Protein AF-A0A383EED8-F1 (afdb_monomer)

Nearest PDB structures (foldseek):
  9gbv-assembly1_D  TM=5.408E-01  e=9.035E-01  Escherichia coli
  6rkw-assembly1_B  TM=4.348E-01  e=6.609E-01  Escherichia coli K-12
  6rku-assembly1_B  TM=4.725E-01  e=1.315E+00  Escherichia coli K-12
  9ggq-assembly1_D  TM=4.861E-01  e=2.169E+00  Escherichia coli

Mean predicted aligned error: 4.4 Å

Secondary structure (DSSP, 8-state):
---------TT--HHHHHHHHHSTTHHHHHS-TT-EEEEEEEES-SSTT-EEEEEEEETTEEEEEEE-

Radius of gyration: 14.2 Å; Cα contacts (8 Å, |Δi|>4): 71; chains: 1; bounding box: 32×31×34 Å

pLDDT: mean 91.57, std 4.95, range [70.31, 96.5]

Sequence (68 aa):
MRLLYRTELPDHDPISVFDWHERSGALERLTPPWAKLEVLDRSGGIRDGGRITLRVRGAPTSFTWKLR

Foldseek 3Di:
DDDDDDDDDPPDDPVNVVVCQQDPCNCVVPDDPPWDKDWPDWDHGPDPPTWTWIWTDDPPDIDIDIDD

Solvent-accessible surface area (backbone atoms only — not comparable to full-atom values): 4478 Å² total; per-residue (Å²): 138,85,89,83,86,88,82,87,66,82,100,57,57,73,64,63,58,52,54,52,62,55,39,88,63,32,66,66,72,70,48,56,93,88,63,50,72,42,83,76,46,78,43,85,53,88,54,93,86,13,33,39,31,37,38,41,52,54,89,98,49,72,46,80,45,80,48,108

Organism: NCBI:txid408172

InterPro domains:
  IPR023393 START-like domain superfamily [G3DSA:3.30.530.20] (4-68)

Structure (mmCIF, N/CA/C/O backbone):
data_AF-A0A383EED8-F1
#
_entry.id   AF-A0A383EED8-F1
#
loop_
_atom_site.group_PDB
_atom_site.id
_atom_site.type_symbol
_atom_site.label_atom_id
_atom_site.label_alt_id
_atom_site.label_comp_id
_atom_site.label_asym_id
_atom_site.label_entity_id
_atom_site.label_seq_id
_atom_site.pdbx_PDB_ins_code
_atom_site.Cartn_x
_atom_site.Cartn_y
_atom_site.Cartn_z
_atom_site.occupancy
_atom_site.B_iso_or_equiv
_atom_site.auth_seq_id
_atom_site.auth_comp_id
_atom_site.auth_asym_id
_atom_site.auth_atom_id
_atom_site.pdbx_PDB_model_num
ATOM 1 N N . MET A 1 1 ? 1.179 20.287 2.401 1.00 70.31 1 MET A N 1
ATOM 2 C CA . MET A 1 1 ? 2.549 19.728 2.419 1.00 70.31 1 MET A CA 1
ATOM 3 C C . MET A 1 1 ? 2.556 18.460 1.577 1.00 70.31 1 MET A C 1
ATOM 5 O O . MET A 1 1 ? 1.738 17.591 1.844 1.00 70.31 1 MET A O 1
ATOM 9 N N . ARG A 1 2 ? 3.387 18.379 0.530 1.00 89.06 2 ARG A N 1
ATOM 10 C CA . ARG A 1 2 ? 3.517 17.188 -0.326 1.00 89.06 2 ARG A CA 1
ATOM 11 C C . ARG A 1 2 ? 4.811 16.482 0.055 1.00 89.06 2 ARG A C 1
ATOM 13 O O . ARG A 1 2 ? 5.877 17.059 -0.120 1.00 89.06 2 ARG A O 1
ATOM 20 N N . LEU A 1 3 ? 4.714 15.272 0.592 1.00 90.00 3 LEU A N 1
ATOM 21 C CA . LEU A 1 3 ? 5.883 14.432 0.830 1.00 90.00 3 LEU A CA 1
ATOM 22 C C . LEU A 1 3 ? 6.212 13.711 -0.480 1.00 90.00 3 LEU A C 1
ATOM 24 O O . LEU A 1 3 ? 5.373 12.986 -1.010 1.00 90.00 3 LEU A O 1
ATOM 28 N N . LEU A 1 4 ? 7.404 13.960 -1.023 1.00 94.00 4 LEU A N 1
ATOM 29 C CA . LEU A 1 4 ? 7.937 13.250 -2.181 1.00 94.00 4 LEU A CA 1
ATOM 30 C C . LEU A 1 4 ? 9.208 12.531 -1.738 1.00 94.00 4 LEU A C 1
ATOM 32 O O . LEU A 1 4 ? 10.163 13.173 -1.309 1.00 94.00 4 LEU A O 1
ATOM 36 N N . TYR A 1 5 ? 9.204 11.209 -1.847 1.00 92.94 5 TYR A N 1
ATOM 37 C CA . TYR A 1 5 ? 10.366 10.370 -1.592 1.00 92.94 5 TYR A CA 1
ATOM 38 C C . TYR A 1 5 ? 10.658 9.553 -2.849 1.00 92.94 5 TYR A C 1
ATOM 40 O O . TYR A 1 5 ? 9.731 9.055 -3.489 1.00 92.94 5 TYR A O 1
ATOM 48 N N . ARG A 1 6 ? 11.935 9.458 -3.224 1.00 94.69 6 ARG A N 1
ATOM 49 C CA . ARG A 1 6 ? 12.399 8.700 -4.387 1.00 94.69 6 ARG A CA 1
ATOM 50 C C . ARG A 1 6 ? 13.620 7.890 -3.986 1.00 94.69 6 ARG A C 1
ATOM 52 O O . ARG A 1 6 ? 14.545 8.429 -3.384 1.00 94.69 6 ARG A O 1
ATOM 59 N N . THR A 1 7 ? 13.619 6.629 -4.385 1.00 94.94 7 THR A N 1
ATOM 60 C CA . THR A 1 7 ? 14.738 5.706 -4.210 1.00 94.94 7 THR A CA 1
ATOM 61 C C . THR A 1 7 ? 14.971 4.996 -5.529 1.00 94.94 7 THR A C 1
ATOM 63 O O . THR A 1 7 ? 14.015 4.693 -6.245 1.00 94.94 7 THR A O 1
ATOM 66 N N . GLU A 1 8 ? 16.234 4.754 -5.856 1.00 95.12 8 GLU A N 1
ATOM 67 C CA . GLU A 1 8 ? 16.617 3.923 -6.991 1.00 95.12 8 GLU A CA 1
ATOM 68 C C . GLU A 1 8 ? 16.860 2.495 -6.504 1.00 95.12 8 GLU A C 1
ATOM 70 O O . GLU A 1 8 ? 17.489 2.281 -5.468 1.00 95.12 8 GLU A O 1
ATOM 75 N N . LEU A 1 9 ? 16.318 1.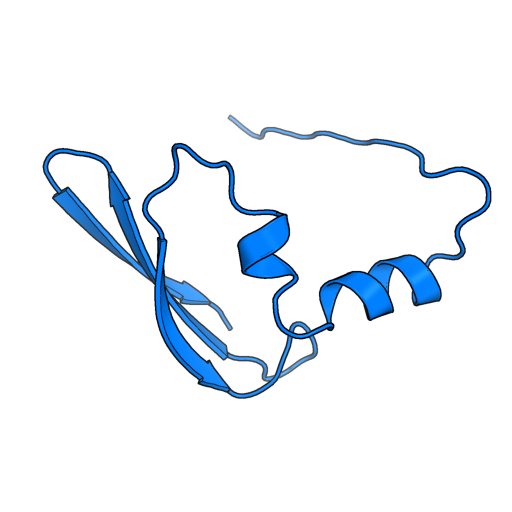528 -7.239 1.00 95.06 9 LEU A N 1
ATOM 76 C CA . LEU A 1 9 ? 16.501 0.104 -6.994 1.00 95.06 9 LEU A CA 1
ATOM 77 C C . LEU A 1 9 ? 17.401 -0.432 -8.117 1.00 95.06 9 LEU A C 1
ATOM 79 O O . LEU A 1 9 ? 16.881 -0.717 -9.198 1.00 95.06 9 LEU A O 1
ATOM 83 N N . PRO A 1 10 ? 18.734 -0.486 -7.921 1.00 95.12 10 PRO A N 1
ATOM 84 C CA . PRO A 1 10 ? 19.640 -1.008 -8.939 1.00 95.12 10 PRO A CA 1
ATOM 85 C C . PRO A 1 10 ? 19.325 -2.480 -9.223 1.00 95.12 10 PRO A C 1
ATOM 87 O O . PRO A 1 10 ? 18.802 -3.183 -8.362 1.00 95.12 10 PRO A O 1
ATOM 90 N N . ASP A 1 11 ? 19.621 -2.928 -10.444 1.00 95.44 11 ASP A N 1
ATOM 91 C CA . AS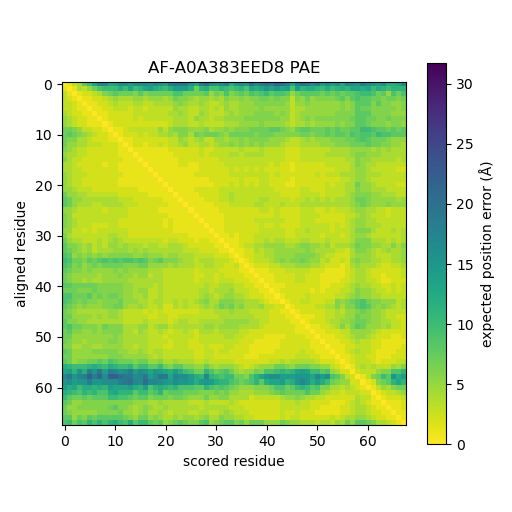P A 1 11 ? 19.475 -4.327 -10.882 1.00 95.44 11 ASP A CA 1
ATOM 92 C C . ASP A 1 11 ? 18.039 -4.894 -10.857 1.00 95.44 11 ASP A C 1
ATOM 94 O O . ASP A 1 11 ? 17.833 -6.102 -10.984 1.00 95.44 11 ASP A O 1
ATOM 98 N N . HIS A 1 12 ? 17.026 -4.029 -10.745 1.00 94.94 12 HIS A N 1
ATOM 99 C CA . HIS A 1 12 ? 15.617 -4.412 -10.780 1.00 94.94 12 HIS A CA 1
ATOM 100 C C . HIS A 1 12 ? 14.888 -3.726 -11.934 1.00 94.94 12 HIS A C 1
ATOM 102 O O . HIS A 1 12 ? 14.834 -2.498 -12.017 1.00 94.94 12 HIS A O 1
ATOM 108 N N . ASP A 1 13 ? 14.288 -4.518 -12.825 1.00 96.06 13 ASP A N 1
ATOM 109 C CA . ASP A 1 13 ? 13.454 -3.969 -13.886 1.00 96.06 13 ASP A CA 1
ATOM 110 C C . ASP A 1 13 ? 12.103 -3.461 -13.327 1.00 96.06 13 ASP A C 1
ATOM 112 O O . ASP A 1 13 ? 11.595 -3.993 -12.330 1.00 96.06 13 ASP A O 1
ATOM 116 N N . PRO A 1 14 ? 11.486 -2.438 -13.951 1.00 95.69 14 PRO A N 1
ATOM 117 C CA . PRO A 1 14 ? 10.233 -1.864 -13.461 1.00 95.69 14 PRO A CA 1
ATOM 118 C C . PRO A 1 14 ? 9.077 -2.866 -13.345 1.00 95.69 14 PRO A C 1
ATOM 120 O O . PRO A 1 14 ? 8.236 -2.713 -12.458 1.00 95.69 14 PRO A O 1
ATOM 123 N N . ILE A 1 15 ? 9.027 -3.877 -14.218 1.00 96.31 15 ILE A N 1
ATOM 124 C CA . ILE A 1 15 ? 7.957 -4.880 -14.224 1.00 96.31 15 ILE A CA 1
ATOM 125 C C . ILE A 1 15 ? 8.122 -5.791 -13.009 1.00 96.31 15 ILE A C 1
ATOM 127 O O . ILE A 1 15 ? 7.169 -5.958 -12.258 1.00 96.31 15 ILE A O 1
ATOM 131 N N . SER A 1 16 ? 9.333 -6.268 -12.721 1.00 96.50 16 SER A N 1
ATOM 132 C CA . SER A 1 16 ? 9.627 -7.057 -11.519 1.00 96.50 16 SER A CA 1
ATOM 133 C C . SER A 1 16 ? 9.289 -6.314 -10.228 1.00 96.50 16 SER A C 1
ATOM 135 O O . SER A 1 16 ? 8.768 -6.914 -9.282 1.00 96.50 16 SER A O 1
ATOM 137 N N . VAL A 1 17 ? 9.560 -5.003 -10.168 1.00 96.25 17 VAL A N 1
ATOM 138 C CA . VAL A 1 17 ? 9.183 -4.177 -9.010 1.00 96.25 17 VAL A CA 1
ATOM 139 C C . VAL A 1 17 ? 7.663 -4.105 -8.883 1.00 96.25 17 VAL A C 1
ATOM 141 O O . VAL A 1 17 ? 7.137 -4.301 -7.786 1.00 96.25 17 VAL A O 1
ATOM 144 N N . PHE A 1 18 ? 6.945 -3.855 -9.979 1.00 95.62 18 PHE A N 1
ATOM 145 C CA . PHE A 1 18 ? 5.483 -3.818 -9.973 1.00 95.62 18 PHE A CA 1
ATOM 146 C C . PHE A 1 18 ? 4.879 -5.172 -9.572 1.00 95.62 18 PHE A C 1
ATOM 148 O O . PHE A 1 18 ? 4.055 -5.234 -8.660 1.00 95.62 18 PHE A O 1
ATOM 155 N N . ASP A 1 19 ? 5.360 -6.265 -10.160 1.00 95.75 19 ASP A N 1
ATOM 156 C CA . ASP A 1 19 ? 4.906 -7.628 -9.886 1.00 95.75 19 ASP A CA 1
ATOM 157 C C . ASP A 1 19 ? 5.126 -8.017 -8.421 1.00 95.75 19 ASP A C 1
ATOM 159 O O . ASP A 1 19 ? 4.306 -8.725 -7.834 1.00 95.75 19 ASP A O 1
ATOM 163 N N . TRP A 1 20 ? 6.200 -7.537 -7.781 1.00 96.25 20 TRP A N 1
ATOM 164 C CA . TRP A 1 20 ? 6.396 -7.734 -6.344 1.00 96.25 20 TRP A CA 1
ATOM 165 C C . TRP A 1 20 ? 5.279 -7.089 -5.514 1.00 96.25 20 TRP A C 1
ATOM 167 O O . TRP A 1 20 ? 4.814 -7.700 -4.547 1.00 96.25 20 TRP A O 1
ATOM 177 N N . HIS A 1 21 ? 4.812 -5.899 -5.906 1.00 95.12 21 HIS A N 1
ATOM 178 C CA . HIS A 1 21 ? 3.721 -5.193 -5.227 1.00 95.12 21 HIS A CA 1
ATOM 179 C C . HIS A 1 21 ? 2.352 -5.847 -5.461 1.00 95.12 21 HIS A C 1
ATOM 181 O O . HIS A 1 21 ? 1.460 -5.698 -4.628 1.00 95.12 21 HIS A O 1
ATOM 187 N N . GLU A 1 22 ? 2.180 -6.612 -6.541 1.00 94.88 22 GLU A N 1
ATOM 188 C CA . GLU A 1 22 ? 0.960 -7.394 -6.777 1.00 94.88 22 GLU A CA 1
ATOM 189 C C . GLU A 1 22 ? 0.865 -8.662 -5.921 1.00 94.88 22 GLU A C 1
ATOM 191 O O . GLU A 1 22 ? -0.218 -9.235 -5.763 1.00 94.88 22 GLU A O 1
ATOM 196 N N . ARG A 1 23 ? 1.983 -9.127 -5.350 1.00 94.06 23 ARG A N 1
ATOM 197 C CA . ARG A 1 23 ? 2.004 -10.365 -4.563 1.00 94.06 23 ARG A CA 1
ATOM 198 C C . ARG A 1 23 ? 1.099 -10.248 -3.343 1.00 94.06 23 ARG A C 1
ATOM 200 O O . ARG A 1 23 ? 1.121 -9.264 -2.602 1.00 94.06 23 ARG A O 1
ATOM 207 N N . SER A 1 24 ? 0.396 -11.338 -3.040 1.00 90.38 24 SER A N 1
ATOM 208 C CA . SER A 1 24 ? -0.300 -11.463 -1.757 1.00 90.38 24 SER A CA 1
ATOM 209 C C . SER A 1 24 ? 0.684 -11.252 -0.598 1.00 90.38 24 SER A C 1
ATOM 211 O O . SER A 1 24 ? 1.822 -11.738 -0.630 1.00 90.38 24 SER A O 1
ATOM 213 N N . GLY A 1 25 ? 0.270 -10.476 0.404 1.00 89.50 25 GLY A N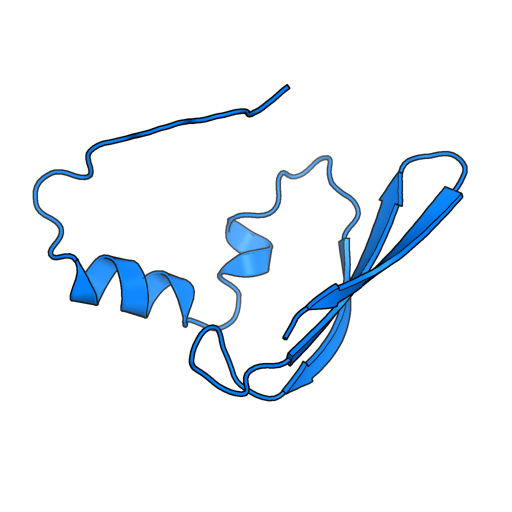 1
ATOM 214 C CA . GLY A 1 25 ? 1.126 -10.104 1.529 1.00 89.50 25 GLY A CA 1
ATOM 215 C C . GLY A 1 25 ? 2.012 -8.872 1.296 1.00 89.50 25 GLY A C 1
ATOM 216 O O . GLY A 1 25 ? 2.754 -8.501 2.201 1.00 89.50 25 GLY A O 1
ATOM 217 N N . ALA A 1 26 ? 2.040 -8.267 0.096 1.00 94.31 26 ALA A N 1
ATOM 218 C CA . ALA A 1 26 ? 2.924 -7.127 -0.178 1.00 94.31 26 ALA A CA 1
ATOM 219 C C . ALA A 1 26 ? 2.585 -5.909 0.692 1.00 94.31 26 ALA A C 1
ATOM 221 O O . ALA A 1 26 ? 3.486 -5.312 1.279 1.00 94.31 26 ALA A O 1
ATOM 222 N N . LEU A 1 27 ? 1.296 -5.594 0.843 1.00 91.88 27 LEU A N 1
ATOM 223 C CA . LEU A 1 27 ? 0.839 -4.508 1.709 1.00 91.88 27 LEU A CA 1
ATOM 224 C C . LEU A 1 27 ? 1.257 -4.742 3.165 1.00 91.88 27 LEU A C 1
ATOM 226 O O . LEU A 1 27 ? 1.760 -3.834 3.816 1.00 91.88 27 LEU A O 1
ATOM 230 N N . GLU A 1 28 ? 1.092 -5.962 3.663 1.00 90.69 28 GLU A N 1
ATOM 231 C CA . GLU A 1 28 ? 1.440 -6.367 5.021 1.00 90.69 28 GLU A CA 1
ATOM 232 C C . GLU A 1 28 ? 2.950 -6.269 5.260 1.00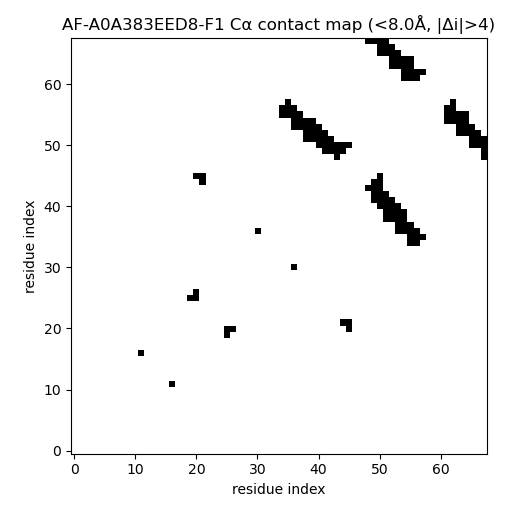 90.69 28 GLU A C 1
ATOM 234 O O . GLU A 1 28 ? 3.372 -5.773 6.300 1.00 90.69 28 GLU A O 1
ATOM 239 N N . ARG A 1 29 ? 3.769 -6.662 4.273 1.00 94.62 29 ARG A N 1
ATOM 240 C CA . ARG A 1 29 ? 5.234 -6.513 4.316 1.00 94.62 29 ARG A CA 1
ATOM 241 C C . ARG A 1 29 ? 5.689 -5.053 4.303 1.00 94.62 29 ARG A C 1
ATOM 243 O O . ARG A 1 29 ? 6.688 -4.732 4.936 1.00 94.62 29 ARG A O 1
ATOM 250 N N . LEU A 1 30 ? 4.991 -4.189 3.565 1.00 93.88 30 LEU A N 1
ATOM 251 C CA . LEU A 1 30 ? 5.302 -2.758 3.468 1.00 93.88 30 LEU A CA 1
ATOM 252 C C . LEU A 1 30 ? 4.714 -1.934 4.620 1.00 93.88 30 LEU A C 1
ATOM 254 O O . LEU A 1 30 ? 5.092 -0.777 4.803 1.00 93.88 30 LEU A O 1
ATOM 258 N N . THR A 1 31 ? 3.780 -2.500 5.384 1.00 92.00 31 THR A N 1
ATOM 259 C CA . THR A 1 31 ? 3.154 -1.814 6.512 1.00 92.00 31 THR A CA 1
ATOM 260 C C . THR A 1 31 ? 4.144 -1.762 7.675 1.00 92.00 31 THR A C 1
ATOM 262 O O . THR A 1 31 ? 4.588 -2.811 8.145 1.00 92.00 31 THR A O 1
ATOM 265 N N . PRO A 1 32 ? 4.496 -0.566 8.180 1.00 91.62 32 PRO A N 1
ATOM 266 C CA . PRO A 1 32 ? 5.402 -0.466 9.312 1.00 91.62 32 PRO A CA 1
ATOM 267 C C . PRO A 1 32 ? 4.844 -1.179 10.552 1.00 91.62 32 PRO A C 1
ATOM 269 O O . PRO A 1 32 ? 3.637 -1.114 10.793 1.00 91.62 32 PRO A O 1
ATOM 272 N N . PRO A 1 33 ? 5.691 -1.778 11.407 1.00 88.19 33 PRO A N 1
ATOM 273 C CA . PRO A 1 33 ? 5.234 -2.602 12.531 1.00 88.19 33 PRO A CA 1
ATOM 274 C C . PRO A 1 33 ? 4.422 -1.833 13.587 1.00 88.19 33 PRO A C 1
ATOM 276 O O . PRO A 1 33 ? 3.666 -2.429 14.349 1.00 88.19 33 PRO A O 1
ATOM 279 N N . TRP A 1 34 ? 4.554 -0.504 13.645 1.00 88.56 34 TRP A N 1
ATOM 280 C CA . TRP A 1 34 ? 3.765 0.353 14.537 1.00 88.56 34 TRP A CA 1
ATOM 281 C C . TRP A 1 34 ? 2.386 0.729 13.971 1.00 88.56 34 TRP A C 1
ATOM 283 O O . TRP A 1 34 ? 1.537 1.233 14.709 1.00 88.56 34 TRP A O 1
ATOM 293 N N . ALA A 1 35 ? 2.147 0.521 12.674 1.00 88.19 35 ALA A N 1
ATOM 294 C CA . ALA A 1 35 ? 0.888 0.863 12.030 1.00 88.19 35 ALA A CA 1
ATOM 295 C C . ALA A 1 35 ? -0.142 -0.256 12.240 1.00 88.19 35 ALA A C 1
ATOM 297 O O . ALA A 1 35 ? 0.025 -1.388 11.793 1.00 88.19 35 ALA A O 1
ATOM 298 N N . LYS A 1 36 ? -1.251 0.070 12.908 1.00 88.12 36 LYS A N 1
ATOM 299 C CA . LYS A 1 36 ? -2.373 -0.856 13.104 1.00 88.12 36 LYS A CA 1
ATOM 300 C C . LYS A 1 36 ? -3.326 -0.774 11.911 1.00 88.12 36 LY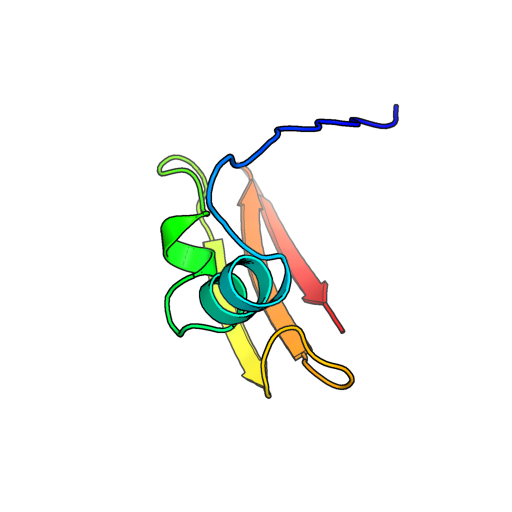S A C 1
ATOM 302 O O . LYS A 1 36 ? -4.200 0.098 11.874 1.00 88.12 36 LYS A O 1
ATOM 307 N N . LEU A 1 37 ? -3.138 -1.681 10.957 1.00 90.56 37 LEU A N 1
ATOM 308 C CA . LEU A 1 37 ? -3.934 -1.814 9.739 1.00 90.56 37 LEU A CA 1
ATOM 309 C C . LEU A 1 37 ? -4.780 -3.094 9.783 1.00 90.56 37 LEU A C 1
ATOM 311 O O . LEU A 1 37 ? -4.281 -4.156 10.138 1.00 90.56 37 LEU A O 1
ATOM 315 N N . GLU A 1 38 ? -6.048 -3.005 9.398 1.00 91.38 38 GLU A N 1
ATOM 316 C CA . GLU A 1 38 ? -6.947 -4.154 9.251 1.00 91.38 38 GLU A CA 1
ATOM 317 C C . GLU A 1 38 ? -7.584 -4.108 7.854 1.00 91.38 38 GLU A C 1
ATOM 319 O O . GLU A 1 38 ? -8.186 -3.100 7.481 1.00 91.38 38 GLU A O 1
ATOM 324 N N . VAL A 1 39 ? -7.436 -5.176 7.065 1.00 91.94 39 VAL A N 1
ATOM 325 C CA . VAL A 1 39 ? -8.066 -5.287 5.740 1.00 91.94 39 VAL A CA 1
ATOM 326 C C . VAL A 1 39 ? -9.505 -5.758 5.934 1.00 91.94 39 VAL A C 1
ATOM 328 O O . VAL A 1 39 ? -9.730 -6.865 6.410 1.00 91.94 39 VAL A O 1
ATOM 331 N N . LEU A 1 40 ? -10.477 -4.910 5.592 1.00 93.75 40 LEU A N 1
ATOM 332 C CA . LEU A 1 40 ? -11.904 -5.214 5.750 1.00 93.75 40 LEU A CA 1
ATOM 333 C C . LEU A 1 40 ? -12.491 -5.922 4.532 1.00 93.75 40 LEU A C 1
ATOM 335 O O . LEU A 1 40 ? -13.369 -6.763 4.675 1.00 93.75 40 LEU A O 1
ATOM 339 N N . ASP A 1 41 ? -12.038 -5.534 3.343 1.00 93.06 41 ASP A N 1
ATOM 340 C CA . ASP A 1 41 ? -12.477 -6.092 2.068 1.00 93.06 41 ASP A CA 1
ATOM 341 C C . ASP A 1 41 ? -11.385 -5.878 1.017 1.00 93.06 41 ASP A C 1
ATOM 343 O O . ASP A 1 41 ? -10.708 -4.843 1.028 1.00 93.06 41 ASP A O 1
ATOM 347 N N . ARG A 1 42 ? -11.2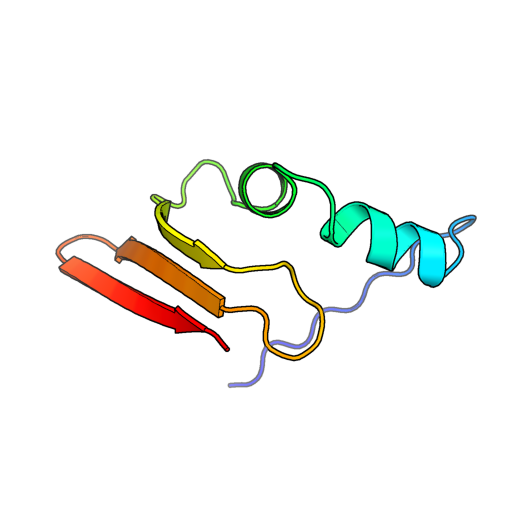18 -6.840 0.107 1.00 91.81 42 ARG A N 1
ATOM 348 C CA . ARG A 1 42 ? -10.263 -6.762 -1.004 1.00 91.81 42 ARG A CA 1
ATOM 349 C C . ARG A 1 42 ? -10.823 -7.466 -2.232 1.00 91.81 42 ARG A C 1
ATOM 351 O O . ARG A 1 42 ? -11.153 -8.645 -2.184 1.00 91.81 42 ARG A O 1
ATOM 358 N N . SER A 1 43 ? -10.817 -6.763 -3.358 1.00 92.12 43 SER A N 1
ATOM 359 C CA . SER A 1 43 ? -11.178 -7.286 -4.673 1.00 92.12 43 SER A CA 1
ATOM 360 C C . SER A 1 43 ? -10.098 -6.901 -5.677 1.00 92.12 43 SER A C 1
ATOM 362 O O . SER A 1 43 ? -9.917 -5.720 -5.954 1.00 92.12 43 SER A O 1
ATOM 364 N N . GLY A 1 44 ? -9.415 -7.883 -6.265 1.00 89.69 44 GLY A N 1
ATOM 365 C CA . GLY A 1 44 ? -8.312 -7.637 -7.199 1.00 89.69 44 GLY A CA 1
ATOM 366 C C . GLY A 1 44 ? -6.999 -7.237 -6.510 1.00 89.69 44 GLY A C 1
ATOM 367 O O . GLY A 1 44 ? -6.764 -7.599 -5.354 1.00 89.69 44 GLY A O 1
ATOM 368 N N . GLY A 1 45 ? -6.140 -6.533 -7.252 1.00 89.12 45 GLY A N 1
ATOM 369 C CA . GLY A 1 45 ? -4.814 -6.069 -6.827 1.00 89.12 45 GLY A CA 1
ATOM 370 C C . GLY A 1 45 ? -4.644 -4.561 -7.017 1.00 89.12 45 GLY A C 1
ATOM 371 O O . GLY A 1 45 ? -5.600 -3.811 -6.861 1.00 89.12 45 GLY A O 1
ATOM 372 N N . ILE A 1 46 ? -3.434 -4.122 -7.366 1.00 92.31 46 ILE A N 1
ATOM 373 C CA . ILE A 1 46 ? -3.121 -2.705 -7.643 1.00 92.31 46 ILE A CA 1
ATOM 374 C C . ILE A 1 46 ? -3.323 -2.308 -9.117 1.00 92.31 46 ILE A C 1
ATOM 376 O O . ILE A 1 46 ? -3.033 -1.176 -9.493 1.00 92.31 46 ILE A O 1
ATOM 380 N N . ARG A 1 47 ? -3.798 -3.238 -9.956 1.00 92.81 47 ARG A N 1
ATOM 381 C CA . ARG A 1 47 ? -4.239 -2.965 -11.332 1.00 92.81 47 ARG A CA 1
ATOM 382 C C . ARG A 1 47 ? -5.624 -2.328 -11.355 1.00 92.81 47 ARG A C 1
ATOM 384 O O . ARG A 1 47 ? -6.379 -2.410 -10.385 1.00 92.81 47 ARG A O 1
ATOM 391 N N . ASP A 1 48 ? -5.957 -1.755 -12.505 1.00 92.88 48 ASP A N 1
ATOM 392 C CA . ASP A 1 48 ? -7.225 -1.079 -12.758 1.00 92.88 48 ASP A CA 1
ATOM 393 C C . ASP A 1 48 ? -8.437 -1.911 -12.316 1.00 92.88 48 ASP A C 1
ATOM 395 O O . ASP A 1 48 ? -8.558 -3.105 -12.601 1.00 92.88 48 ASP A O 1
ATOM 399 N N . GLY A 1 49 ? -9.349 -1.256 -11.594 1.00 92.06 49 GLY A N 1
ATOM 400 C CA . GLY A 1 49 ? -10.553 -1.880 -11.042 1.00 92.06 49 GLY A CA 1
ATOM 401 C C . GLY A 1 49 ? -10.345 -2.606 -9.708 1.00 92.06 49 GLY A C 1
ATOM 402 O O . GLY A 1 49 ? -11.334 -3.048 -9.106 1.00 92.06 49 GLY A O 1
ATOM 403 N N . GLY A 1 50 ? -9.099 -2.697 -9.233 1.00 92.88 50 GLY A N 1
ATOM 404 C CA . GLY A 1 50 ? -8.747 -3.154 -7.896 1.00 92.88 50 GLY A CA 1
ATOM 405 C C . GLY A 1 50 ? -9.380 -2.290 -6.809 1.00 92.88 50 GLY A C 1
ATOM 406 O O . GLY A 1 50 ? -9.496 -1.078 -6.937 1.00 92.88 50 GLY A O 1
ATOM 407 N N . ARG A 1 51 ? -9.856 -2.914 -5.732 1.00 94.19 51 ARG A N 1
ATOM 408 C CA . ARG A 1 51 ? -10.488 -2.212 -4.610 1.00 94.19 51 ARG A CA 1
ATOM 409 C C . ARG A 1 51 ? -10.032 -2.805 -3.299 1.00 94.19 51 ARG A C 1
ATOM 411 O O . ARG A 1 51 ? -9.995 -4.026 -3.142 1.00 94.19 51 ARG A O 1
ATOM 418 N N . ILE A 1 52 ? -9.758 -1.938 -2.334 1.00 94.25 52 ILE A N 1
ATOM 419 C CA . ILE A 1 52 ? -9.437 -2.360 -0.976 1.00 94.25 52 ILE A CA 1
ATOM 420 C C . ILE A 1 52 ? -10.061 -1.412 0.040 1.00 94.25 52 ILE A C 1
ATOM 422 O O . ILE A 1 52 ? -10.025 -0.187 -0.107 1.00 94.25 52 ILE A O 1
ATOM 426 N N . THR A 1 53 ? -10.651 -1.993 1.078 1.00 95.19 53 THR A N 1
ATOM 427 C CA . THR A 1 53 ? -11.135 -1.255 2.239 1.00 95.19 53 THR A CA 1
ATOM 428 C C . THR A 1 53 ? -10.247 -1.576 3.430 1.00 95.19 53 THR A C 1
ATOM 430 O O . THR A 1 53 ? -10.132 -2.730 3.835 1.00 95.19 53 THR A O 1
ATOM 433 N N . LEU A 1 54 ? -9.634 -0.548 4.006 1.00 94.00 54 LEU A N 1
ATOM 434 C CA . LEU A 1 54 ? -8.713 -0.652 5.132 1.00 94.00 54 LEU A CA 1
ATOM 435 C C . LEU A 1 54 ? -9.298 0.069 6.340 1.00 94.00 54 LEU A C 1
ATOM 437 O O . LEU A 1 54 ? -9.850 1.159 6.205 1.00 94.00 54 LEU A O 1
ATOM 441 N N . ARG A 1 55 ? -9.128 -0.489 7.535 1.00 93.44 55 ARG A N 1
ATOM 442 C CA . ARG A 1 55 ? -9.304 0.236 8.791 1.00 93.44 55 ARG A CA 1
ATOM 443 C C . ARG A 1 55 ? -7.935 0.568 9.356 1.00 93.44 55 ARG A C 1
ATOM 445 O O . ARG A 1 55 ? -7.196 -0.314 9.785 1.00 93.44 55 ARG A O 1
ATOM 452 N N . VAL A 1 56 ? -7.617 1.855 9.363 1.00 91.19 56 VAL A N 1
ATOM 453 C CA . VAL A 1 56 ? -6.393 2.399 9.948 1.00 91.19 56 VAL A CA 1
ATOM 454 C C . VAL A 1 56 ? -6.7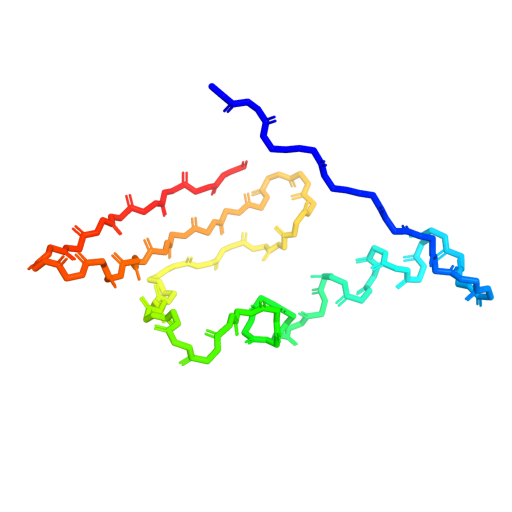17 2.862 11.360 1.00 91.19 56 VAL A C 1
ATOM 456 O O . VAL A 1 56 ? -7.601 3.699 11.556 1.00 91.19 56 VAL A O 1
ATOM 459 N N . ARG A 1 57 ? -6.027 2.326 12.367 1.00 86.62 57 ARG A N 1
ATOM 460 C CA . ARG A 1 57 ? -6.211 2.748 13.762 1.00 86.62 57 ARG A CA 1
ATOM 461 C C . ARG A 1 57 ? -5.131 3.762 14.132 1.00 86.62 57 ARG A C 1
ATOM 463 O O . ARG A 1 57 ? -4.001 3.383 14.430 1.00 86.62 57 ARG A O 1
ATOM 470 N N . GLY A 1 58 ? -5.493 5.042 14.111 1.00 79.19 58 GLY A N 1
ATOM 471 C CA . GLY A 1 58 ? -4.675 6.139 14.629 1.00 79.19 58 GLY A CA 1
ATOM 472 C C . GLY A 1 58 ? -5.242 6.585 15.972 1.00 79.19 58 GLY A C 1
ATOM 473 O O . GLY A 1 58 ? -6.286 7.228 16.007 1.00 79.19 58 GLY A O 1
ATOM 474 N N . ALA A 1 59 ? -4.602 6.205 17.080 1.00 73.06 59 ALA A N 1
ATOM 475 C CA . ALA A 1 59 ? -5.123 6.481 18.423 1.00 73.06 59 ALA A CA 1
ATOM 476 C C . ALA A 1 59 ? -5.535 7.965 18.589 1.00 73.06 59 ALA A C 1
ATOM 478 O O . ALA A 1 59 ? -4.773 8.833 18.162 1.00 73.06 59 ALA A O 1
ATOM 479 N N . PRO A 1 60 ? -6.702 8.286 19.193 1.00 79.44 60 PRO A N 1
ATOM 480 C CA . PRO A 1 60 ? -7.702 7.411 19.827 1.00 79.44 60 PRO A CA 1
ATOM 481 C C . PRO A 1 60 ? -8.813 6.897 18.888 1.00 79.44 60 PRO A C 1
ATOM 483 O O . PRO A 1 60 ? -9.758 6.263 19.351 1.00 79.44 60 PRO A O 1
ATOM 486 N N . THR A 1 61 ? -8.745 7.168 17.583 1.00 83.81 61 THR A N 1
ATOM 487 C CA . THR A 1 61 ? -9.833 6.865 16.639 1.00 83.81 61 THR A CA 1
ATOM 488 C C . THR A 1 61 ? -9.410 5.856 15.572 1.00 83.81 61 THR A C 1
ATOM 490 O O . THR A 1 61 ? -8.263 5.416 15.481 1.00 83.81 61 THR A O 1
ATOM 493 N N . SER A 1 62 ? -10.373 5.404 14.777 1.00 87.06 62 SER A N 1
ATOM 494 C CA . SER A 1 62 ? -10.088 4.592 13.599 1.00 87.06 62 SER A CA 1
ATOM 495 C C . SER A 1 62 ? -10.735 5.224 12.384 1.00 87.06 62 SER A C 1
ATOM 497 O O . SER A 1 62 ? -11.826 5.784 12.479 1.00 87.06 62 SER A O 1
ATOM 499 N N . PHE A 1 63 ? -10.061 5.112 11.249 1.00 91.94 63 PHE A N 1
ATOM 500 C CA . PHE A 1 63 ? -10.509 5.648 9.977 1.00 91.94 63 PHE A CA 1
ATOM 501 C C . PHE A 1 63 ? -10.661 4.498 8.995 1.00 91.94 63 PHE A C 1
ATOM 503 O O . PHE A 1 63 ? -9.803 3.620 8.915 1.00 91.94 63 PHE A O 1
ATOM 510 N N . THR A 1 64 ? -11.767 4.497 8.255 1.00 94.12 64 THR A N 1
ATOM 511 C CA . THR A 1 64 ? -11.970 3.540 7.165 1.00 94.12 64 THR A CA 1
ATOM 512 C C . THR A 1 64 ? -11.575 4.203 5.858 1.00 94.12 64 THR A C 1
ATOM 514 O O . THR A 1 64 ? -12.130 5.238 5.496 1.00 94.12 64 THR A O 1
ATOM 517 N N . TRP A 1 65 ? -10.623 3.609 5.152 1.00 93.94 65 TRP A N 1
ATOM 518 C CA . TRP A 1 65 ? -10.159 4.053 3.846 1.00 93.94 65 TRP A CA 1
ATOM 519 C C . TRP A 1 65 ? -10.685 3.110 2.778 1.00 93.94 65 TRP A C 1
ATOM 521 O O . TRP A 1 65 ? -10.529 1.899 2.890 1.00 93.94 65 TRP A O 1
ATOM 531 N N . LYS A 1 66 ? -11.311 3.673 1.747 1.00 94.56 66 LYS A N 1
ATOM 532 C CA . LYS A 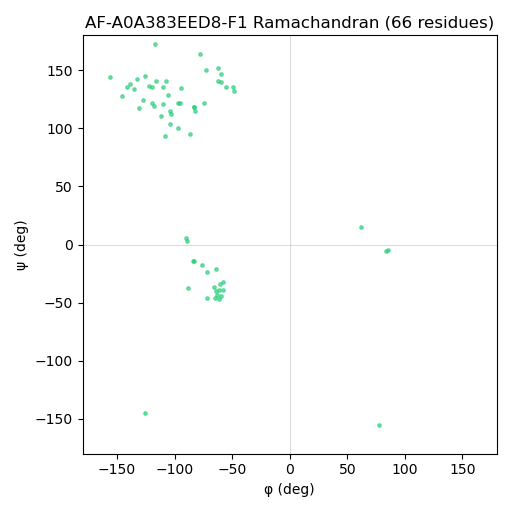1 66 ? -11.772 2.945 0.564 1.00 94.56 66 LYS A CA 1
ATOM 533 C C . LYS A 1 66 ? -10.926 3.4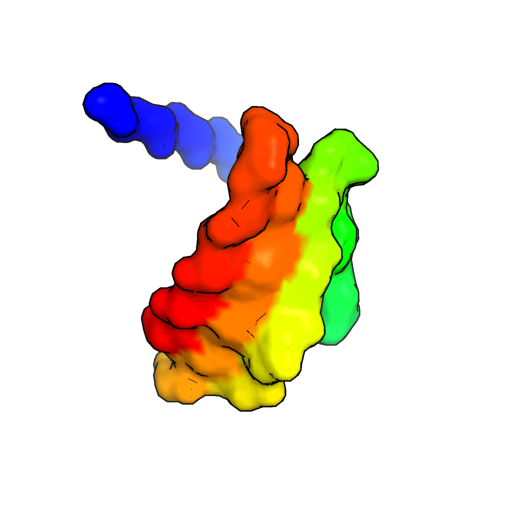05 -0.612 1.00 94.56 66 LYS A C 1
ATOM 535 O O . LYS A 1 66 ? -11.044 4.555 -1.025 1.00 94.56 66 LYS A O 1
ATOM 540 N N . LEU A 1 67 ? -10.076 2.518 -1.106 1.00 91.44 67 LEU A N 1
ATOM 541 C CA . LEU A 1 67 ? -9.175 2.763 -2.228 1.00 91.44 67 LEU A CA 1
ATOM 542 C C . LEU A 1 67 ? -9.704 2.000 -3.448 1.00 91.44 67 LEU A C 1
ATOM 544 O O . LEU A 1 67 ? -10.240 0.894 -3.306 1.00 91.44 67 LEU A O 1
ATOM 548 N N . ARG A 1 68 ? -9.612 2.631 -4.617 1.00 87.12 68 ARG A N 1
ATOM 549 C CA . ARG A 1 68 ? -10.069 2.137 -5.918 1.00 87.12 68 ARG A CA 1
ATOM 550 C C . ARG A 1 68 ? -9.065 2.528 -6.990 1.00 87.12 68 ARG A C 1
ATOM 552 O O . ARG A 1 68 ? -8.364 3.535 -6.739 1.00 87.12 68 ARG A O 1
#